Protein AF-A0A498R0H8-F1 (afdb_monomer_lite)

Sequence (80 aa):
MLVQAQILDLLAELQASLGLTYLFISHDLAVIRQISDDVLVMRAGRVVEHATSDDVFARPRHEYTRQLLEAIPGAGTASR

Secondary structure (DSSP, 8-state):
--HHHHHHHHHHHHHHHHT-------S-HHHHHHH-SEEEEEETTEEEEEEEHHHHHHS--SHHHHHHHHTSTTTT----

Radius of gyration: 13.95 Å; chains: 1; bounding box: 29×34×32 Å

Organism: NCBI:txid2341080

Foldseek 3Di:
DVVVVVVLVVVVVCCVVVVDDDDDDDLDLVVCLVRFQKDFDDDPRDGQDIDGNCCLLPPNDGPVSVVSLVPDPPSPPPPD

Structure (mmCIF, N/CA/C/O backbone):
data_AF-A0A498R0H8-F1
#
_entry.id   AF-A0A498R0H8-F1
#
loop_
_atom_site.group_PDB
_atom_site.id
_atom_site.type_symbol
_atom_site.label_atom_id
_atom_site.label_alt_id
_atom_site.label_comp_id
_atom_site.label_asym_id
_atom_site.label_entity_id
_atom_site.label_seq_id
_atom_site.pdbx_PDB_ins_code
_atom_site.Cartn_x
_atom_site.Cartn_y
_atom_site.Cartn_z
_atom_site.occupancy
_atom_site.B_iso_or_equiv
_atom_site.auth_seq_id
_atom_site.auth_comp_id
_atom_site.auth_asym_id
_atom_site.auth_atom_id
_atom_site.pdbx_PDB_model_num
ATOM 1 N N . MET A 1 1 ? 15.112 -0.543 12.665 1.00 55.91 1 MET A N 1
ATOM 2 C CA . MET A 1 1 ? 13.705 -0.137 12.477 1.00 55.91 1 MET A CA 1
ATOM 3 C C . MET A 1 1 ? 12.868 -0.660 13.642 1.00 55.91 1 MET A C 1
ATOM 5 O O . MET A 1 1 ? 12.353 -1.758 13.552 1.00 55.91 1 MET A O 1
ATOM 9 N N . LEU A 1 2 ? 12.770 0.068 14.756 1.00 64.50 2 LEU A N 1
ATOM 10 C CA . LEU A 1 2 ? 11.781 -0.253 15.807 1.00 64.50 2 LEU A CA 1
ATOM 11 C C . LEU A 1 2 ? 10.677 0.807 15.829 1.00 64.50 2 LEU A C 1
ATOM 13 O O . LEU A 1 2 ? 9.500 0.478 15.856 1.00 64.50 2 LEU A O 1
ATOM 17 N N . VAL A 1 3 ? 11.063 2.075 15.672 1.00 79.31 3 VAL A N 1
ATOM 18 C CA . VAL A 1 3 ? 10.129 3.207 15.671 1.00 79.31 3 VAL A CA 1
ATOM 19 C C . VAL A 1 3 ? 9.181 3.191 14.466 1.00 79.31 3 VAL A C 1
ATOM 21 O O . VAL A 1 3 ? 8.008 3.493 14.614 1.00 79.31 3 VAL A O 1
ATOM 24 N N . GLN A 1 4 ? 9.654 2.811 13.274 1.00 80.25 4 GLN A N 1
ATOM 25 C CA . GLN A 1 4 ? 8.809 2.823 12.073 1.00 80.25 4 GLN A CA 1
ATOM 26 C C . GLN A 1 4 ? 7.634 1.844 12.174 1.00 80.25 4 GLN A C 1
ATOM 28 O O . GLN A 1 4 ? 6.511 2.244 11.901 1.00 80.25 4 GLN A O 1
ATOM 33 N N . ALA A 1 5 ? 7.878 0.601 12.602 1.00 81.44 5 ALA A N 1
ATOM 34 C CA . ALA A 1 5 ? 6.814 -0.383 12.798 1.00 81.44 5 ALA A CA 1
ATOM 35 C C . ALA A 1 5 ? 5.788 0.115 13.829 1.00 81.44 5 ALA A C 1
ATOM 37 O O . ALA A 1 5 ? 4.601 0.135 13.540 1.00 81.44 5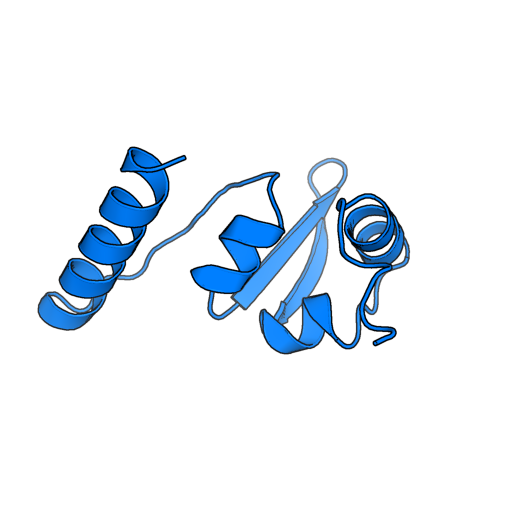 ALA A O 1
ATOM 38 N N . GLN A 1 6 ? 6.262 0.660 14.956 1.00 87.19 6 GLN A N 1
ATOM 39 C CA . GLN A 1 6 ? 5.392 1.230 15.992 1.00 87.19 6 GLN A CA 1
ATOM 40 C C . GLN A 1 6 ? 4.512 2.375 15.474 1.00 87.19 6 GLN A C 1
ATOM 42 O O . GLN A 1 6 ? 3.354 2.487 15.865 1.00 87.19 6 GLN A O 1
ATOM 47 N N . ILE A 1 7 ? 5.045 3.230 14.596 1.00 89.31 7 ILE A N 1
ATOM 48 C CA . ILE A 1 7 ? 4.258 4.303 13.978 1.00 89.31 7 ILE A CA 1
ATOM 49 C C . ILE A 1 7 ? 3.200 3.719 13.040 1.00 89.31 7 ILE A C 1
ATOM 51 O O . ILE A 1 7 ? 2.064 4.178 13.062 1.00 89.31 7 ILE A O 1
ATOM 55 N N . LEU A 1 8 ? 3.551 2.729 12.218 1.00 87.50 8 LEU A N 1
ATOM 56 C CA . LEU A 1 8 ? 2.613 2.122 11.270 1.00 87.50 8 LEU A CA 1
ATOM 57 C C . LEU A 1 8 ? 1.480 1.379 11.986 1.00 87.50 8 LEU A C 1
ATOM 59 O O . LEU A 1 8 ? 0.329 1.524 11.584 1.00 87.50 8 LEU A O 1
ATOM 63 N N . ASP A 1 9 ? 1.789 0.676 13.076 1.00 89.12 9 ASP A N 1
ATOM 64 C CA . ASP A 1 9 ? 0.790 0.005 13.913 1.00 89.12 9 ASP A CA 1
ATOM 65 C C . ASP A 1 9 ? -0.176 1.027 14.534 1.00 89.12 9 ASP A C 1
ATOM 67 O O . ASP A 1 9 ? -1.394 0.877 14.437 1.00 89.12 9 ASP A O 1
ATOM 71 N N . LEU A 1 10 ? 0.353 2.131 15.076 1.00 91.69 10 LEU A N 1
ATOM 72 C CA . LEU A 1 10 ? -0.469 3.221 15.605 1.00 91.69 10 LEU A CA 1
ATOM 73 C C . LEU A 1 10 ? -1.372 3.832 14.525 1.00 91.69 10 LEU A C 1
ATOM 75 O O . LEU A 1 10 ? -2.539 4.122 14.780 1.00 91.69 10 LEU A O 1
ATOM 79 N N . LEU A 1 11 ? -0.846 4.051 13.318 1.00 92.62 11 LEU A N 1
ATOM 80 C CA . LEU A 1 11 ? -1.652 4.566 12.215 1.00 92.62 11 LEU A CA 1
ATOM 81 C C . LEU A 1 11 ? -2.775 3.585 11.862 1.00 92.62 11 LEU A C 1
ATOM 83 O O . LEU A 1 11 ? -3.915 4.020 11.741 1.00 92.62 11 LEU A O 1
ATOM 87 N N . ALA A 1 12 ? -2.501 2.283 11.775 1.00 89.25 12 ALA A N 1
ATOM 88 C CA . ALA A 1 12 ? -3.528 1.276 11.505 1.00 89.25 12 ALA A CA 1
ATOM 89 C C . ALA A 1 12 ? -4.643 1.275 12.574 1.00 89.25 12 ALA A C 1
ATOM 91 O O . ALA A 1 12 ? -5.830 1.244 12.238 1.00 89.25 12 ALA A O 1
ATOM 92 N N . GLU A 1 13 ? -4.290 1.396 13.857 1.00 93.44 13 GLU A N 1
ATOM 93 C CA . GLU A 1 13 ? -5.264 1.522 14.954 1.00 93.44 13 GLU A CA 1
ATOM 94 C C . GLU A 1 13 ? -6.127 2.791 14.831 1.00 93.44 13 GLU A C 1
ATOM 96 O O . GLU A 1 13 ? -7.350 2.762 15.020 1.00 93.44 13 GLU A O 1
ATOM 101 N N . LEU A 1 14 ? -5.511 3.922 14.477 1.00 95.06 14 LEU A N 1
ATOM 102 C CA . LEU A 1 14 ? -6.224 5.180 14.253 1.00 95.06 14 LEU A CA 1
ATOM 103 C C . LEU A 1 14 ? -7.137 5.104 13.026 1.00 95.06 14 LEU A C 1
ATOM 105 O O . LEU A 1 14 ? -8.256 5.613 13.064 1.00 95.06 14 LEU A O 1
ATOM 109 N N . GLN A 1 15 ? -6.701 4.431 11.961 1.00 94.00 15 GLN A N 1
ATOM 110 C CA . GLN A 1 15 ? -7.516 4.196 10.774 1.00 94.00 15 GLN A CA 1
ATOM 111 C C . GLN A 1 15 ? -8.800 3.450 11.125 1.00 94.00 15 GLN A C 1
ATOM 113 O O . GLN A 1 15 ? -9.887 3.892 10.753 1.00 94.00 15 GLN A O 1
ATOM 118 N N . ALA A 1 16 ? -8.670 2.352 11.874 1.00 92.38 16 ALA A N 1
ATOM 119 C CA . ALA A 1 16 ? -9.786 1.498 12.254 1.00 92.38 16 ALA A CA 1
ATOM 120 C C . ALA A 1 16 ? -10.752 2.197 13.222 1.00 92.38 16 ALA A C 1
ATOM 122 O O . ALA A 1 16 ? -11.967 2.055 13.092 1.00 92.38 16 ALA A O 1
ATOM 123 N N . SER A 1 17 ? -10.228 2.972 14.176 1.00 96.69 17 SER A N 1
ATOM 124 C CA . SER A 1 17 ? -11.052 3.660 15.179 1.00 96.69 17 SER A CA 1
ATOM 125 C C . SER A 1 17 ? -11.753 4.914 14.651 1.00 96.69 17 SER A C 1
ATOM 127 O O . SER A 1 17 ? -12.838 5.245 15.128 1.00 96.69 17 SER A O 1
ATOM 129 N N . LEU A 1 18 ? -11.164 5.605 13.671 1.00 96.56 18 LEU A N 1
ATOM 130 C CA . LEU A 1 18 ? -11.665 6.887 13.162 1.00 96.56 18 LEU A CA 1
ATOM 131 C C . LEU A 1 18 ? -12.206 6.817 11.724 1.00 96.56 18 LEU A C 1
ATOM 133 O O . LEU A 1 18 ? -12.720 7.817 11.226 1.00 96.56 18 LEU A O 1
ATOM 137 N N . GLY A 1 19 ? -12.104 5.667 11.049 1.00 94.25 19 GLY A N 1
ATOM 138 C CA . GLY A 1 19 ? -12.564 5.487 9.667 1.00 94.25 19 GLY A CA 1
ATOM 139 C C . GLY A 1 19 ? -11.764 6.308 8.651 1.00 94.25 19 GLY A C 1
ATOM 140 O O . GLY A 1 19 ? -12.336 6.869 7.717 1.00 94.25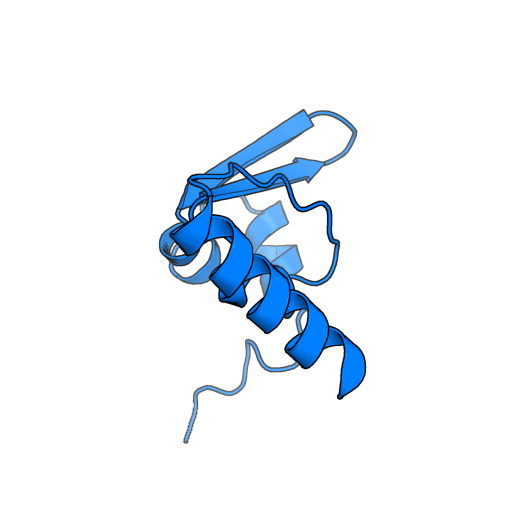 19 GLY A O 1
ATOM 141 N N . LEU A 1 20 ? -10.450 6.439 8.857 1.00 94.94 20 LEU A N 1
ATOM 142 C CA . LEU A 1 20 ? -9.597 7.288 8.022 1.00 94.94 20 LEU A CA 1
ATOM 143 C C . LEU A 1 20 ? -9.209 6.599 6.710 1.00 94.94 20 LEU A C 1
ATOM 145 O O . LEU A 1 20 ? -9.115 5.378 6.612 1.00 94.94 20 LEU A O 1
ATOM 149 N N . THR A 1 21 ? -8.926 7.410 5.695 1.00 94.00 21 THR A N 1
ATOM 150 C CA . THR A 1 21 ? -8.256 6.967 4.468 1.00 94.00 21 THR A CA 1
ATOM 151 C C . THR A 1 21 ? -6.834 7.506 4.470 1.00 94.00 21 THR A C 1
ATOM 153 O O . THR A 1 21 ? -6.631 8.705 4.674 1.00 94.00 21 THR A O 1
ATOM 156 N N . TYR A 1 22 ? -5.856 6.634 4.227 1.00 93.25 22 TYR A N 1
ATOM 157 C CA . TYR A 1 22 ? -4.450 7.012 4.151 1.00 93.25 22 TYR A CA 1
ATOM 158 C C . TYR A 1 22 ? -3.894 6.857 2.744 1.00 93.25 22 TYR A C 1
ATOM 160 O O . TYR A 1 22 ? -4.196 5.904 2.034 1.00 93.25 22 TYR A O 1
ATOM 168 N N . LEU A 1 23 ? -3.043 7.809 2.368 1.00 92.94 23 LEU A N 1
ATOM 169 C CA . LEU A 1 23 ? -2.222 7.746 1.170 1.00 92.94 23 LEU A CA 1
ATOM 170 C C . LEU A 1 23 ? -0.760 7.725 1.603 1.00 92.94 23 LEU A C 1
ATOM 172 O O . LEU A 1 23 ? -0.230 8.732 2.076 1.00 92.94 23 LEU A O 1
ATOM 176 N N . PHE A 1 24 ? -0.113 6.578 1.426 1.00 92.12 24 PHE A N 1
ATOM 177 C CA . PHE A 1 24 ? 1.310 6.419 1.691 1.00 92.12 24 PHE A CA 1
ATOM 178 C C . PHE A 1 24 ? 2.115 6.610 0.404 1.00 92.12 24 PHE A C 1
ATOM 180 O O . PHE A 1 24 ? 1.776 6.069 -0.645 1.00 92.12 24 PHE A O 1
ATOM 187 N N . ILE A 1 25 ? 3.208 7.371 0.491 1.00 91.94 25 ILE A N 1
ATOM 188 C CA . ILE A 1 25 ? 4.180 7.536 -0.594 1.00 91.94 25 ILE A CA 1
ATOM 189 C C . ILE A 1 25 ? 5.515 7.010 -0.081 1.00 91.94 25 ILE A C 1
ATOM 191 O O . ILE A 1 25 ? 6.100 7.574 0.842 1.00 91.94 25 ILE A O 1
ATOM 195 N N . SER A 1 26 ? 5.992 5.919 -0.674 1.00 88.94 26 SER A N 1
ATOM 196 C CA . SER A 1 26 ? 7.248 5.280 -0.293 1.00 88.94 26 SER A CA 1
ATOM 197 C C . SER A 1 26 ? 7.949 4.699 -1.515 1.00 88.94 26 SER A C 1
ATOM 199 O O . SER A 1 26 ? 7.324 4.399 -2.529 1.00 88.94 26 SER A O 1
ATOM 201 N N . HIS A 1 27 ? 9.261 4.531 -1.393 1.00 88.25 27 HIS A N 1
ATOM 202 C CA . HIS A 1 27 ? 10.077 3.738 -2.311 1.00 88.25 27 HIS A CA 1
ATOM 203 C C . HIS A 1 27 ? 10.394 2.345 -1.740 1.00 88.25 27 HIS A C 1
ATOM 205 O O . HIS A 1 27 ? 10.903 1.490 -2.458 1.00 88.25 27 HIS A O 1
ATOM 211 N N . ASP A 1 28 ? 10.112 2.122 -0.454 1.00 87.38 28 ASP A N 1
ATOM 212 C CA . ASP A 1 28 ? 10.300 0.839 0.212 1.00 87.38 28 ASP A CA 1
ATOM 213 C C . ASP A 1 28 ? 9.044 -0.017 0.036 1.00 87.38 28 ASP A C 1
ATOM 215 O O . ASP A 1 28 ? 8.021 0.176 0.700 1.00 87.38 28 ASP A O 1
ATOM 219 N N . LEU A 1 29 ? 9.138 -0.968 -0.887 1.00 85.69 29 LEU A N 1
ATOM 220 C CA . LEU A 1 29 ? 8.055 -1.881 -1.217 1.00 85.69 29 LEU A CA 1
ATOM 221 C C . LEU A 1 29 ? 7.757 -2.888 -0.090 1.00 85.69 29 LEU A C 1
ATOM 223 O O . LEU A 1 29 ? 6.619 -3.337 0.011 1.00 85.69 29 LEU A O 1
ATOM 227 N N . ALA A 1 30 ? 8.710 -3.207 0.795 1.00 82.69 30 ALA A N 1
ATOM 228 C CA . ALA A 1 30 ? 8.439 -4.087 1.935 1.00 82.69 30 ALA A CA 1
ATOM 229 C C . ALA A 1 30 ? 7.473 -3.422 2.926 1.00 82.69 30 ALA A C 1
ATOM 231 O O . ALA A 1 30 ? 6.558 -4.065 3.436 1.00 82.69 30 ALA A O 1
ATOM 232 N N . VAL A 1 31 ? 7.631 -2.113 3.130 1.00 85.25 31 VAL A N 1
ATOM 233 C CA . VAL A 1 31 ? 6.725 -1.309 3.958 1.00 85.25 31 VAL A CA 1
ATOM 234 C C . VAL A 1 31 ? 5.353 -1.187 3.302 1.00 85.25 31 VAL A C 1
ATOM 236 O O . VAL A 1 31 ? 4.346 -1.415 3.966 1.00 85.25 31 VAL A O 1
ATOM 239 N N . ILE A 1 32 ? 5.302 -0.875 2.001 1.00 89.44 32 ILE A N 1
ATOM 240 C CA . ILE A 1 32 ? 4.036 -0.755 1.259 1.00 89.44 32 ILE A CA 1
ATOM 241 C C . ILE A 1 32 ? 3.219 -2.045 1.338 1.00 89.44 32 ILE A C 1
ATOM 243 O O . ILE A 1 32 ? 2.019 -1.980 1.598 1.00 89.44 32 ILE A O 1
ATOM 247 N N . ARG A 1 33 ? 3.872 -3.208 1.209 1.00 86.88 33 ARG A N 1
ATOM 248 C CA . ARG A 1 33 ? 3.216 -4.516 1.327 1.00 86.88 33 ARG A CA 1
ATOM 249 C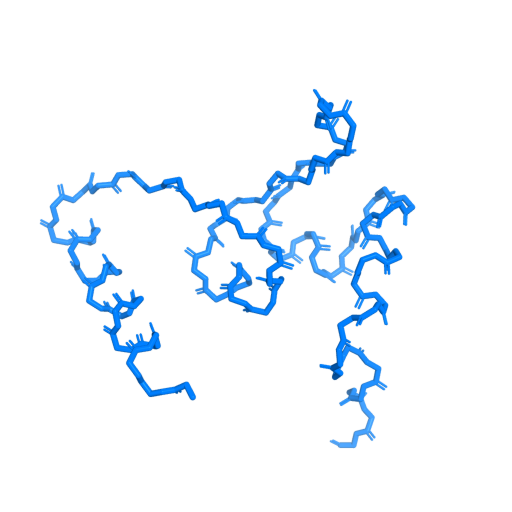 C . ARG A 1 33 ? 2.484 -4.705 2.655 1.00 86.88 33 ARG A C 1
ATOM 251 O O . ARG A 1 33 ? 1.453 -5.362 2.679 1.00 86.88 33 ARG A O 1
ATOM 258 N N . GLN A 1 34 ? 3.029 -4.172 3.746 1.00 83.69 34 GLN A N 1
ATOM 259 C CA . GLN A 1 34 ? 2.474 -4.361 5.085 1.00 83.69 34 GLN A CA 1
ATOM 260 C C . GLN A 1 34 ? 1.278 -3.441 5.374 1.00 83.69 34 GLN A C 1
ATOM 262 O O . GLN A 1 34 ? 0.443 -3.798 6.197 1.00 83.69 34 GLN A O 1
ATOM 267 N N . ILE A 1 35 ? 1.206 -2.264 4.742 1.00 85.56 35 ILE A N 1
ATOM 268 C CA . ILE A 1 35 ? 0.306 -1.184 5.192 1.00 85.56 35 ILE A CA 1
ATOM 269 C C . ILE A 1 35 ? -0.745 -0.749 4.176 1.00 85.56 35 ILE A C 1
ATOM 271 O O . ILE A 1 35 ? -1.621 0.035 4.524 1.00 85.56 35 ILE A O 1
ATOM 275 N N . SER A 1 36 ? -0.610 -1.152 2.913 1.00 91.06 36 SER A N 1
ATOM 276 C CA . SER A 1 36 ? -1.470 -0.668 1.829 1.00 91.06 36 SER A CA 1
ATOM 277 C C . SER A 1 36 ? -2.403 -1.769 1.347 1.00 91.06 36 SER A C 1
ATOM 279 O O . SER A 1 36 ? -1.953 -2.888 1.105 1.00 91.06 36 SER A O 1
ATOM 281 N N . ASP A 1 37 ? -3.673 -1.426 1.145 1.00 91.56 37 ASP A N 1
ATOM 282 C CA . ASP A 1 37 ? -4.658 -2.302 0.501 1.00 91.56 37 ASP A CA 1
ATOM 283 C C . ASP A 1 37 ? -4.477 -2.300 -1.029 1.00 91.56 37 ASP A C 1
ATOM 285 O O . ASP A 1 37 ? -4.385 -3.352 -1.666 1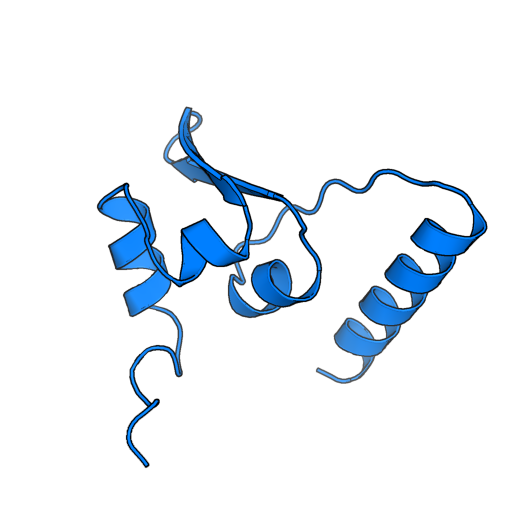.00 91.56 37 ASP A O 1
ATOM 289 N N . ASP A 1 38 ? -4.330 -1.103 -1.605 1.00 94.31 38 ASP A N 1
ATOM 290 C CA . ASP A 1 38 ? -4.109 -0.853 -3.031 1.00 94.31 38 ASP A CA 1
ATOM 291 C C . ASP A 1 38 ? -2.765 -0.159 -3.269 1.00 94.31 38 ASP A C 1
ATOM 293 O O . ASP A 1 38 ? -2.317 0.675 -2.478 1.00 94.31 38 ASP A O 1
ATOM 297 N N . VAL A 1 39 ? -2.116 -0.485 -4.390 1.00 95.44 39 VAL A N 1
ATOM 298 C CA . VAL A 1 39 ? -0.787 0.031 -4.731 1.00 95.44 39 VAL A CA 1
ATOM 299 C C . VAL A 1 39 ? -0.781 0.624 -6.133 1.00 95.44 39 VAL A C 1
ATOM 301 O O . VAL A 1 39 ? -1.140 -0.027 -7.116 1.00 95.44 39 VAL A O 1
ATOM 304 N N . LEU A 1 40 ? -0.311 1.870 -6.229 1.00 95.50 40 LEU A N 1
ATOM 305 C CA . LEU A 1 40 ? -0.049 2.559 -7.488 1.00 95.50 40 LEU A CA 1
ATOM 306 C C . LEU A 1 40 ? 1.457 2.688 -7.697 1.00 95.50 40 LEU A C 1
ATOM 308 O O . LEU A 1 40 ? 2.156 3.343 -6.924 1.00 95.50 40 LEU A O 1
ATOM 312 N N . VAL A 1 41 ? 1.953 2.116 -8.790 1.00 94.94 41 VAL A N 1
ATOM 313 C CA . VAL A 1 41 ? 3.349 2.265 -9.200 1.00 94.94 41 VAL A CA 1
ATOM 314 C C . VAL A 1 41 ? 3.439 3.408 -10.196 1.00 94.94 41 VAL A C 1
ATOM 316 O O . VAL A 1 41 ? 2.741 3.427 -11.214 1.00 94.94 41 VAL A O 1
ATOM 319 N N . MET A 1 42 ? 4.327 4.360 -9.920 1.00 94.62 42 MET A N 1
ATOM 320 C CA . MET A 1 42 ? 4.570 5.508 -10.787 1.00 94.62 42 MET A CA 1
ATOM 321 C C . MET A 1 42 ? 5.990 5.497 -11.345 1.00 94.62 42 MET A C 1
ATOM 323 O O . MET A 1 42 ? 6.952 5.202 -10.642 1.00 94.62 42 MET A O 1
ATOM 327 N N . ARG A 1 43 ? 6.130 5.893 -12.613 1.00 94.38 43 ARG A N 1
ATOM 328 C CA . ARG A 1 43 ? 7.422 6.134 -13.262 1.00 94.38 43 ARG A CA 1
ATOM 329 C C . ARG A 1 43 ? 7.336 7.380 -14.127 1.00 94.38 43 ARG A C 1
ATOM 331 O O . ARG A 1 43 ? 6.414 7.515 -14.927 1.00 94.38 43 ARG A O 1
ATOM 338 N N . ALA A 1 44 ? 8.305 8.284 -13.974 1.00 93.94 44 ALA A N 1
ATOM 339 C CA . ALA A 1 44 ? 8.401 9.515 -14.766 1.00 93.94 44 ALA A CA 1
ATOM 340 C C . ALA A 1 44 ? 7.078 10.316 -14.820 1.00 93.94 44 ALA A C 1
ATOM 342 O O . ALA A 1 44 ? 6.644 10.760 -15.881 1.00 93.94 44 ALA A O 1
ATOM 343 N N . GLY A 1 45 ? 6.409 10.454 -13.669 1.00 94.81 45 GLY A N 1
ATOM 344 C CA . GLY A 1 45 ? 5.157 11.208 -13.549 1.00 94.81 45 GLY A CA 1
ATOM 345 C C . GLY A 1 45 ? 3.917 10.511 -14.120 1.00 94.81 45 GLY A C 1
ATOM 346 O O . GLY A 1 45 ? 2.876 11.149 -14.243 1.00 94.81 45 GLY A O 1
ATOM 347 N N . ARG A 1 46 ? 3.995 9.222 -14.473 1.00 95.69 46 ARG A N 1
ATOM 348 C CA . ARG A 1 46 ? 2.854 8.437 -14.964 1.00 95.69 46 ARG A CA 1
ATOM 349 C C . ARG A 1 46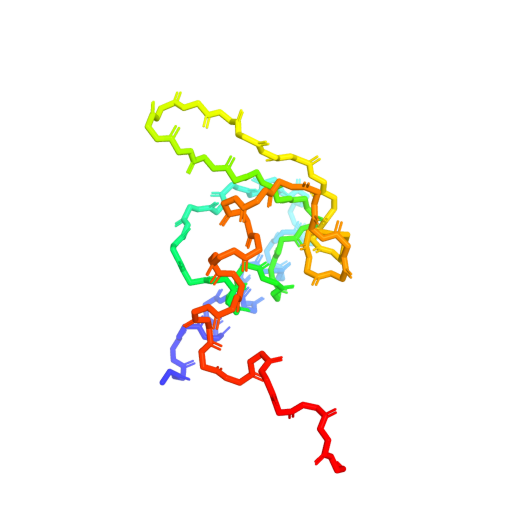 ? 2.603 7.229 -14.078 1.00 95.69 46 ARG A C 1
ATOM 351 O O . ARG A 1 46 ? 3.557 6.582 -13.654 1.00 95.69 46 ARG A O 1
ATOM 358 N N . VAL A 1 47 ? 1.331 6.910 -13.843 1.00 95.50 47 VAL A N 1
ATOM 359 C CA . VAL A 1 47 ? 0.930 5.626 -13.253 1.00 95.50 47 VAL A CA 1
ATOM 360 C C . VAL A 1 47 ? 1.175 4.545 -14.298 1.00 95.50 47 VAL A C 1
ATOM 362 O O . VAL A 1 47 ? 0.661 4.631 -15.412 1.00 95.50 47 VAL A O 1
ATOM 365 N N . VAL A 1 48 ? 2.008 3.570 -13.953 1.00 96.06 48 VAL A N 1
ATOM 366 C CA . VAL A 1 48 ? 2.371 2.454 -14.835 1.00 96.06 48 VAL A CA 1
ATOM 367 C C . VAL A 1 48 ? 1.698 1.150 -14.424 1.00 96.06 48 VAL A C 1
ATOM 369 O O . VAL A 1 48 ? 1.518 0.271 -15.262 1.00 96.06 48 VAL A O 1
ATOM 372 N N . GLU A 1 49 ? 1.283 1.036 -13.163 1.00 95.25 49 GLU A N 1
ATOM 373 C CA . GLU A 1 49 ? 0.534 -0.109 -12.655 1.00 95.25 49 GLU A CA 1
ATOM 374 C C . GLU A 1 49 ? -0.348 0.306 -11.475 1.00 95.25 49 GLU A C 1
ATOM 376 O O . GLU A 1 49 ? 0.029 1.172 -10.686 1.00 95.25 49 GLU A O 1
ATOM 381 N N . HIS A 1 50 ? -1.527 -0.307 -11.382 1.00 95.94 50 HIS A N 1
ATOM 382 C CA . HIS A 1 50 ? -2.456 -0.167 -10.268 1.00 95.94 50 HIS A CA 1
ATOM 383 C C . HIS A 1 50 ? -3.157 -1.509 -10.049 1.00 95.94 50 HIS A C 1
ATOM 385 O O . HIS A 1 50 ? -3.763 -2.051 -10.979 1.00 95.94 50 HIS A O 1
ATOM 391 N N . ALA A 1 51 ? -3.027 -2.050 -8.845 1.00 94.81 51 ALA A N 1
ATOM 392 C CA . ALA A 1 51 ? -3.637 -3.301 -8.417 1.00 94.81 51 ALA A CA 1
ATOM 393 C C . ALA A 1 51 ? -3.670 -3.353 -6.883 1.00 94.81 51 ALA A C 1
ATOM 395 O O . ALA A 1 51 ? -3.058 -2.509 -6.221 1.00 94.81 51 ALA A O 1
ATOM 396 N N . THR A 1 52 ? -4.348 -4.362 -6.332 1.00 95.44 52 THR A N 1
ATOM 397 C CA . THR A 1 52 ? -4.247 -4.658 -4.900 1.00 95.44 52 THR A CA 1
ATOM 398 C C . THR A 1 52 ? -2.790 -4.926 -4.538 1.00 95.44 52 THR A C 1
ATOM 400 O O . THR A 1 52 ? -2.007 -5.383 -5.378 1.00 95.44 52 THR A O 1
ATOM 403 N N . SER A 1 53 ? -2.420 -4.657 -3.287 1.00 92.19 53 SER A N 1
ATOM 404 C CA . SER A 1 53 ? -1.075 -4.937 -2.780 1.00 92.19 53 SER A CA 1
ATOM 405 C C . SER A 1 53 ? -0.665 -6.375 -3.108 1.00 92.19 53 SER A C 1
ATOM 407 O O . SER A 1 53 ? 0.326 -6.594 -3.807 1.00 92.19 53 SER A O 1
ATOM 409 N N . ASP A 1 54 ? -1.504 -7.354 -2.761 1.00 91.38 54 ASP A N 1
ATOM 410 C CA . ASP A 1 54 ? -1.254 -8.767 -3.057 1.00 91.38 54 ASP A CA 1
ATOM 411 C C . ASP A 1 54 ? -0.998 -9.049 -4.545 1.00 91.38 54 ASP A C 1
ATOM 413 O O . ASP A 1 54 ? -0.044 -9.758 -4.876 1.00 91.38 54 ASP A O 1
ATOM 417 N N . ASP A 1 55 ? -1.791 -8.477 -5.456 1.00 93.31 55 ASP A N 1
ATOM 418 C CA . ASP A 1 55 ? -1.610 -8.684 -6.896 1.00 93.31 55 ASP A CA 1
ATOM 419 C C . ASP A 1 55 ? -0.331 -8.019 -7.418 1.00 93.31 55 ASP A C 1
ATOM 421 O O . ASP A 1 55 ? 0.358 -8.614 -8.249 1.00 93.31 55 ASP A O 1
ATOM 425 N N . VAL A 1 56 ? 0.027 -6.828 -6.924 1.00 92.81 56 VAL A N 1
ATOM 426 C CA . VAL A 1 56 ? 1.276 -6.152 -7.309 1.00 92.81 56 VAL A CA 1
ATOM 427 C C . VAL A 1 56 ? 2.491 -6.999 -6.930 1.00 92.81 56 VAL A C 1
ATOM 429 O O . VAL A 1 56 ? 3.407 -7.129 -7.740 1.00 92.81 56 VAL A O 1
ATOM 432 N N . PHE A 1 57 ? 2.497 -7.626 -5.748 1.00 89.81 57 PHE A N 1
ATOM 433 C CA . PHE A 1 57 ? 3.617 -8.459 -5.291 1.00 89.81 57 PHE A CA 1
ATOM 434 C C . PHE A 1 57 ? 3.617 -9.875 -5.885 1.00 89.81 57 PHE A C 1
ATOM 436 O O . PHE A 1 57 ? 4.686 -10.408 -6.181 1.00 89.81 57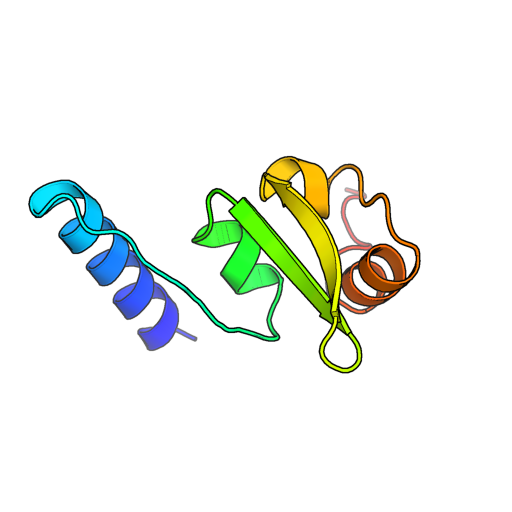 PHE A O 1
ATOM 443 N N . ALA A 1 58 ? 2.451 -10.506 -6.051 1.00 91.12 58 ALA A N 1
ATOM 444 C CA . ALA A 1 58 ? 2.352 -11.894 -6.509 1.00 91.12 58 ALA A CA 1
ATOM 445 C C . ALA A 1 58 ? 2.279 -12.028 -8.036 1.00 91.12 58 ALA A C 1
ATOM 447 O O . ALA A 1 58 ? 2.726 -13.031 -8.598 1.00 91.12 58 ALA A O 1
ATOM 448 N N . ARG A 1 59 ? 1.670 -11.054 -8.719 1.00 92.69 59 ARG A N 1
ATOM 449 C CA . ARG A 1 59 ? 1.401 -11.079 -10.165 1.00 92.69 59 ARG A CA 1
ATOM 450 C C . ARG A 1 59 ? 1.640 -9.705 -10.815 1.00 92.69 59 ARG A C 1
ATOM 452 O O . ARG A 1 59 ? 0.742 -9.198 -11.496 1.00 92.69 59 ARG A O 1
ATOM 459 N N . PRO A 1 60 ? 2.855 -9.136 -10.694 1.00 93.19 60 PRO A N 1
ATOM 460 C CA . PRO A 1 60 ? 3.190 -7.854 -11.308 1.00 93.19 60 PRO A CA 1
ATOM 461 C C . PRO A 1 60 ? 2.998 -7.896 -12.830 1.00 93.19 60 PRO A C 1
ATOM 463 O O . PRO A 1 60 ? 3.569 -8.735 -13.549 1.00 93.19 60 PRO A O 1
ATOM 466 N N . ARG A 1 61 ? 2.191 -6.970 -13.346 1.00 92.75 61 ARG A N 1
ATOM 467 C CA . ARG A 1 61 ? 1.816 -6.887 -14.763 1.00 92.75 61 ARG A CA 1
ATOM 468 C C . ARG A 1 61 ? 2.806 -6.054 -15.563 1.00 92.75 61 ARG A C 1
ATOM 470 O O . ARG A 1 61 ? 3.097 -6.414 -16.704 1.00 92.75 61 ARG A O 1
ATOM 477 N N . HIS A 1 62 ? 3.339 -4.979 -14.987 1.00 95.12 62 HIS A N 1
ATOM 478 C CA . HIS A 1 62 ? 4.243 -4.072 -15.679 1.00 95.12 62 HIS A CA 1
ATOM 479 C C . HIS A 1 62 ? 5.709 -4.487 -15.481 1.00 95.12 62 HIS A C 1
ATOM 481 O O . HIS A 1 62 ? 6.143 -4.823 -14.381 1.00 95.12 62 HIS A O 1
ATOM 487 N N . GLU A 1 63 ? 6.507 -4.424 -16.550 1.00 93.62 63 GLU A N 1
ATOM 488 C CA . GLU A 1 63 ? 7.926 -4.816 -16.528 1.00 93.62 63 GLU A CA 1
ATOM 489 C C . GLU A 1 63 ? 8.725 -4.027 -15.481 1.00 93.62 63 GLU A C 1
ATOM 491 O O . GLU A 1 63 ? 9.468 -4.601 -14.695 1.00 93.62 63 GLU A O 1
ATOM 496 N N . TYR A 1 64 ? 8.510 -2.711 -15.414 1.00 93.69 64 TYR A N 1
ATOM 497 C CA . TYR A 1 64 ? 9.125 -1.864 -14.390 1.00 93.69 64 TYR A CA 1
ATOM 498 C C . TYR A 1 64 ? 8.813 -2.322 -12.957 1.00 93.69 64 TYR A C 1
ATOM 500 O O . TYR A 1 64 ? 9.709 -2.339 -12.122 1.00 93.69 64 TYR A O 1
ATOM 508 N N . THR A 1 65 ? 7.575 -2.727 -12.670 1.00 92.62 65 THR A N 1
ATOM 509 C CA . THR A 1 65 ? 7.198 -3.231 -11.344 1.00 92.62 65 THR A CA 1
ATOM 510 C C . THR A 1 65 ? 7.948 -4.518 -11.015 1.00 92.62 65 THR A C 1
ATOM 512 O O . THR A 1 65 ? 8.438 -4.666 -9.901 1.00 92.62 65 THR A O 1
ATOM 515 N N . ARG A 1 66 ? 8.128 -5.417 -11.995 1.00 92.31 66 ARG A N 1
ATOM 516 C CA . ARG A 1 66 ? 8.959 -6.624 -11.826 1.00 92.31 66 ARG A CA 1
ATOM 517 C C . ARG A 1 66 ? 10.403 -6.273 -11.494 1.00 92.31 66 ARG A C 1
ATOM 519 O O . ARG A 1 66 ? 10.928 -6.790 -10.518 1.00 92.31 66 ARG A O 1
ATOM 526 N N . GLN A 1 67 ? 10.998 -5.339 -12.237 1.00 91.31 67 GLN A N 1
ATOM 527 C CA . GLN A 1 67 ? 12.365 -4.868 -11.982 1.00 91.31 67 GLN A CA 1
ATOM 528 C C . GLN A 1 67 ? 12.508 -4.272 -10.573 1.00 91.31 67 GLN A C 1
ATOM 530 O O . GLN A 1 67 ? 13.507 -4.512 -9.899 1.00 91.31 67 GLN A O 1
ATOM 535 N N . LEU A 1 68 ? 11.508 -3.512 -10.107 1.00 88.94 68 LEU A N 1
ATOM 536 C CA . LEU A 1 68 ? 11.494 -2.977 -8.745 1.00 88.94 68 LEU A CA 1
ATOM 537 C C . LEU A 1 68 ? 11.431 -4.088 -7.692 1.00 88.94 68 LEU A C 1
ATOM 539 O O . LEU A 1 68 ? 12.176 -4.031 -6.719 1.00 88.94 68 LEU A O 1
ATOM 543 N N . LEU A 1 69 ? 10.571 -5.091 -7.884 1.00 88.50 69 LEU A N 1
ATOM 544 C CA . LEU A 1 69 ? 10.421 -6.217 -6.958 1.00 88.50 69 LEU A CA 1
ATOM 545 C C . LEU A 1 69 ? 11.675 -7.096 -6.905 1.00 88.50 69 LEU A C 1
ATOM 547 O O . LEU A 1 69 ? 12.095 -7.496 -5.823 1.00 88.50 69 LEU A O 1
ATOM 551 N N . GLU A 1 70 ? 12.300 -7.356 -8.055 1.00 86.56 70 GLU A N 1
ATOM 552 C CA . GLU A 1 70 ? 13.560 -8.103 -8.164 1.00 86.56 70 GLU A CA 1
ATOM 553 C C . GLU A 1 70 ? 14.723 -7.397 -7.454 1.00 86.56 70 GLU A C 1
ATOM 555 O O . GLU A 1 70 ? 15.639 -8.052 -6.958 1.00 86.56 70 GLU A O 1
ATOM 560 N N . ALA A 1 71 ? 14.678 -6.066 -7.363 1.00 83.38 71 ALA A N 1
ATOM 561 C CA . ALA A 1 71 ? 15.677 -5.273 -6.658 1.00 83.38 71 ALA A CA 1
ATOM 562 C C . ALA A 1 71 ? 15.504 -5.280 -5.125 1.00 83.38 71 ALA A C 1
ATOM 564 O O . ALA A 1 71 ? 16.402 -4.812 -4.420 1.00 83.38 71 ALA A O 1
ATOM 565 N N . ILE A 1 72 ? 14.389 -5.795 -4.586 1.00 78.19 72 ILE A N 1
ATOM 566 C CA . ILE A 1 72 ? 14.164 -5.860 -3.136 1.00 78.19 72 ILE A CA 1
ATOM 567 C C . ILE A 1 72 ? 15.003 -7.000 -2.535 1.00 78.19 72 ILE A C 1
ATOM 569 O O . ILE A 1 72 ? 14.813 -8.170 -2.894 1.00 78.19 72 ILE A O 1
ATOM 573 N N . PRO A 1 73 ? 15.877 -6.714 -1.552 1.00 62.25 73 PRO A N 1
ATOM 574 C CA . PRO A 1 73 ? 16.593 -7.750 -0.819 1.00 62.25 73 PRO A CA 1
ATOM 575 C C . PRO A 1 73 ? 15.600 -8.694 -0.123 1.00 62.25 73 PRO A C 1
ATOM 577 O O . PRO A 1 73 ? 14.812 -8.266 0.714 1.00 62.25 73 PRO A O 1
ATOM 580 N N . GLY A 1 74 ? 15.634 -9.984 -0.470 1.00 59.41 74 GLY A N 1
ATOM 581 C CA . GLY A 1 74 ? 14.763 -11.014 0.116 1.00 59.41 74 GLY A CA 1
ATOM 582 C C . GLY A 1 74 ? 13.605 -11.487 -0.771 1.00 59.41 74 GLY A C 1
ATOM 583 O O . GLY A 1 74 ? 13.019 -12.525 -0.472 1.00 59.41 74 GLY A O 1
ATOM 584 N N . ALA A 1 75 ? 13.323 -10.828 -1.903 1.00 54.28 75 ALA A N 1
ATOM 585 C CA . ALA A 1 75 ? 12.336 -11.321 -2.877 1.00 54.28 75 ALA A CA 1
ATOM 586 C C . ALA A 1 75 ? 12.764 -12.644 -3.559 1.00 54.28 75 ALA A C 1
ATOM 588 O O . ALA A 1 75 ? 11.923 -13.399 -4.040 1.00 54.28 75 ALA A O 1
ATOM 589 N N . GLY A 1 76 ? 14.068 -12.955 -3.556 1.00 46.34 76 GLY A N 1
ATOM 590 C CA . GLY A 1 76 ? 14.657 -14.163 -4.151 1.00 46.34 76 GLY A CA 1
ATOM 591 C C . GLY A 1 76 ? 14.893 -15.341 -3.194 1.00 46.34 76 GLY A C 1
ATOM 592 O O . GLY A 1 76 ? 15.452 -16.351 -3.613 1.00 46.34 76 GLY A O 1
ATOM 593 N N . THR A 1 77 ? 14.504 -15.250 -1.919 1.00 42.09 77 THR A N 1
ATOM 594 C CA . THR A 1 77 ? 14.764 -16.304 -0.917 1.00 42.09 77 THR A CA 1
ATOM 595 C C . THR A 1 77 ? 13.482 -16.787 -0.245 1.00 42.09 77 THR A C 1
ATOM 597 O O . THR A 1 77 ? 13.360 -16.764 0.973 1.00 42.09 77 THR A O 1
ATOM 600 N N . ALA A 1 78 ? 12.533 -17.272 -1.045 1.00 43.72 78 ALA A N 1
ATOM 601 C CA . ALA A 1 78 ? 11.550 -18.267 -0.613 1.00 43.72 78 ALA A CA 1
ATOM 602 C C . ALA A 1 78 ? 11.922 -19.617 -1.249 1.00 43.72 78 ALA A C 1
ATOM 604 O O . ALA A 1 78 ? 11.231 -20.157 -2.105 1.00 43.72 78 ALA A O 1
ATOM 605 N N . SER A 1 79 ? 13.091 -20.124 -0.860 1.00 41.97 79 SER A N 1
ATOM 606 C CA . SER A 1 79 ? 13.484 -21.520 -1.038 1.00 41.97 79 SER A CA 1
ATOM 607 C C . SER A 1 79 ? 14.218 -21.957 0.223 1.00 41.97 79 SER A C 1
ATOM 609 O O . SER A 1 79 ? 15.450 -22.024 0.231 1.00 41.97 79 SER A O 1
ATOM 611 N N . ARG A 1 80 ? 13.451 -22.212 1.288 1.00 34.47 80 ARG A N 1
ATOM 612 C CA . ARG A 1 80 ? 13.617 -23.334 2.223 1.00 34.47 80 ARG A CA 1
ATOM 613 C C . ARG A 1 80 ? 12.585 -23.292 3.337 1.00 34.47 80 ARG A C 1
ATOM 615 O O . ARG A 1 80 ? 12.313 -22.179 3.828 1.00 34.47 80 ARG A O 1
#

InterPro domains:
  IPR027417 P-loop containing nucleoside triphosphate hydrolase [G3DSA:3.40.50.300] (1-80)
  IPR027417 P-loop containing nucleoside triphosphate hydrolase [SSF52540] (3-73)
  IPR050319 ABC Transporter ATP-Binding [PTHR43776] (3-76)

pLDDT: mean 86.01, std 14.44, range [34.47, 96.69]